Protein AF-A0A9P5NB72-F1 (afdb_monomer)

Radius of gyration: 12.45 Å; Cα contacts (8 Å, |Δi|>4): 87; chains: 1; bounding box: 26×31×31 Å

Sequence (90 aa):
IPKPKGEAGHPGSGGYSLQEVLAWSEKTYETVVVSTRLIMHLHLDLSKSYSKQDKKLVKEICEEVRKEYRILDNYKNYWPVHDMLKLHLK

Organism: Gymnopilus junonius (NCBI:txid109634)

Mean predicted aligned error: 2.74 Å

Structure (mmCIF, N/CA/C/O backbone):
data_AF-A0A9P5NB72-F1
#
_entry.id   AF-A0A9P5NB72-F1
#
loop_
_atom_site.group_PDB
_atom_site.id
_atom_site.type_symbol
_atom_site.label_atom_id
_atom_site.label_alt_id
_atom_site.label_comp_id
_atom_site.label_asym_id
_atom_site.label_entity_id
_atom_site.label_seq_id
_atom_site.pdbx_PDB_ins_code
_atom_site.Cartn_x
_atom_site.Cartn_y
_atom_site.Cartn_z
_atom_site.occupancy
_atom_site.B_iso_or_equiv
_atom_site.auth_seq_id
_atom_site.auth_comp_id
_atom_site.auth_asym_id
_atom_site.auth_atom_id
_atom_site.pdbx_PDB_model_num
ATOM 1 N N . ILE A 1 1 ? -4.427 -4.379 -13.758 1.00 94.94 1 ILE A N 1
ATOM 2 C CA . ILE A 1 1 ? -3.670 -5.483 -13.127 1.00 94.94 1 ILE A CA 1
ATOM 3 C C . ILE A 1 1 ? -4.359 -5.885 -11.816 1.00 94.94 1 ILE A C 1
ATOM 5 O O . ILE A 1 1 ? -4.369 -5.090 -10.877 1.00 94.94 1 ILE A O 1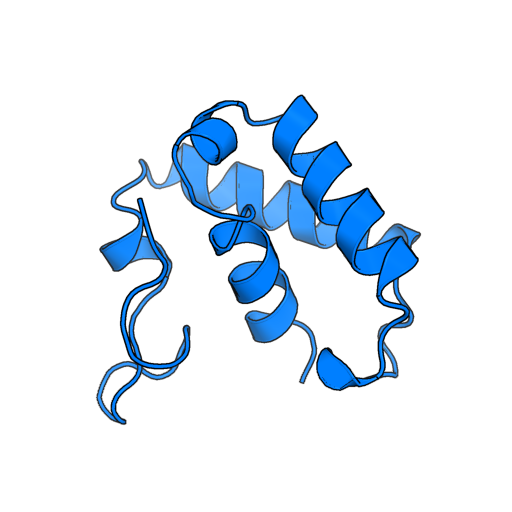
ATOM 9 N N . PRO A 1 2 ? -5.052 -7.039 -11.767 1.00 96.12 2 PRO A N 1
ATOM 10 C CA . PRO A 1 2 ? -5.650 -7.562 -10.532 1.00 96.12 2 PRO A CA 1
ATOM 11 C C . PRO A 1 2 ? -4.579 -8.013 -9.523 1.00 96.12 2 PRO A C 1
ATOM 13 O O . PRO A 1 2 ? -3.456 -8.305 -9.925 1.00 96.12 2 PRO A O 1
ATOM 16 N N . LYS A 1 3 ? -4.940 -8.087 -8.234 1.00 95.38 3 LYS A N 1
ATOM 17 C CA . LYS A 1 3 ? -4.089 -8.680 -7.190 1.00 95.38 3 LYS A CA 1
ATOM 18 C C . LYS A 1 3 ? -3.906 -10.182 -7.476 1.00 95.38 3 LYS A C 1
ATOM 20 O O . LYS A 1 3 ? -4.907 -10.835 -7.795 1.00 95.38 3 LYS A O 1
ATOM 25 N N . PRO A 1 4 ? -2.686 -10.741 -7.394 1.00 94.94 4 PRO A N 1
ATOM 26 C CA . PRO A 1 4 ? -2.487 -12.183 -7.515 1.00 94.94 4 PRO A CA 1
ATOM 27 C C . PRO A 1 4 ? -3.055 -12.940 -6.304 1.00 94.94 4 PRO A C 1
ATOM 29 O O . PRO A 1 4 ? -3.446 -12.353 -5.296 1.00 94.94 4 PRO A O 1
ATOM 32 N N . LYS A 1 5 ? -3.137 -14.269 -6.417 1.00 92.56 5 LYS A N 1
ATOM 33 C CA . LYS A 1 5 ? -3.557 -15.126 -5.300 1.00 92.56 5 LYS A CA 1
ATOM 34 C C . LYS A 1 5 ? -2.457 -15.171 -4.231 1.00 92.56 5 LYS A C 1
ATOM 36 O O . LYS A 1 5 ? -1.280 -15.181 -4.575 1.00 92.56 5 LYS A O 1
ATOM 41 N N . GLY A 1 6 ? -2.861 -15.251 -2.964 1.00 91.12 6 GLY A N 1
ATOM 42 C CA . GLY A 1 6 ? -1.951 -15.245 -1.816 1.00 91.12 6 GLY A CA 1
ATOM 43 C C . GLY A 1 6 ? -1.819 -13.871 -1.156 1.00 91.12 6 GLY A C 1
ATOM 44 O O . GLY A 1 6 ? -2.420 -12.893 -1.603 1.00 91.12 6 GLY A O 1
ATOM 45 N N . GLU A 1 7 ? -1.040 -13.801 -0.078 1.00 90.56 7 GLU A N 1
ATOM 46 C CA . GLU A 1 7 ? -0.734 -12.547 0.619 1.00 90.56 7 GLU A CA 1
ATOM 47 C C . GLU A 1 7 ? 0.718 -12.117 0.371 1.00 90.56 7 GLU A C 1
ATOM 49 O O . GLU A 1 7 ? 1.632 -12.943 0.294 1.00 90.56 7 GLU A O 1
ATOM 54 N N . ALA A 1 8 ? 0.929 -10.805 0.263 1.00 92.56 8 ALA A N 1
ATOM 55 C CA . ALA A 1 8 ? 2.260 -10.229 0.148 1.00 92.56 8 ALA A CA 1
ATOM 56 C C . ALA A 1 8 ? 3.116 -10.552 1.390 1.00 92.56 8 ALA A C 1
ATOM 58 O O . ALA A 1 8 ? 2.604 -10.622 2.508 1.00 92.56 8 ALA A O 1
ATOM 59 N N . GLY A 1 9 ? 4.425 -10.737 1.195 1.00 88.19 9 GLY A N 1
ATOM 60 C CA . GLY A 1 9 ? 5.401 -10.925 2.280 1.00 88.19 9 GLY A CA 1
ATOM 61 C C . GLY A 1 9 ? 5.554 -12.357 2.790 1.00 88.19 9 GLY A C 1
ATOM 62 O O . GLY A 1 9 ? 6.361 -12.589 3.682 1.00 88.19 9 GLY A O 1
ATOM 63 N N . HIS A 1 10 ? 4.837 -13.320 2.203 1.00 86.12 10 HIS A N 1
ATOM 64 C CA . HIS A 1 10 ? 4.934 -14.741 2.560 1.00 86.12 10 HIS A CA 1
ATOM 65 C C . HIS A 1 10 ? 5.369 -15.623 1.373 1.00 86.12 10 HIS A C 1
ATOM 67 O O . HIS A 1 10 ? 4.662 -16.583 1.030 1.00 86.12 10 HIS A O 1
ATOM 73 N N . PRO A 1 11 ? 6.497 -15.312 0.698 1.00 81.38 11 PRO A N 1
ATOM 74 C CA . PRO A 1 11 ? 7.007 -16.174 -0.363 1.00 81.38 11 PRO A CA 1
ATOM 75 C C . PRO A 1 11 ? 7.324 -17.563 0.217 1.00 81.38 11 PRO A C 1
ATOM 77 O O . PRO A 1 11 ? 7.948 -17.678 1.267 1.00 81.38 11 PRO A O 1
ATOM 80 N N . GLY A 1 12 ? 6.845 -18.622 -0.439 1.00 78.81 12 GLY A N 1
ATOM 81 C CA . GLY A 1 12 ? 7.035 -20.013 0.002 1.00 78.81 12 GLY A CA 1
ATOM 82 C C . GLY A 1 12 ? 5.903 -20.606 0.853 1.00 78.81 12 GLY A C 1
ATOM 83 O O . GLY A 1 12 ? 5.814 -21.825 0.951 1.00 78.81 12 GLY A O 1
ATOM 84 N N . SER A 1 13 ? 4.980 -19.784 1.369 1.00 86.00 13 SER A N 1
ATOM 85 C CA . SER A 1 13 ? 3.818 -20.237 2.166 1.00 86.00 13 SER A CA 1
ATOM 86 C C . SER A 1 13 ? 2.476 -19.987 1.464 1.00 86.00 13 SER A C 1
ATOM 88 O O . SER A 1 13 ? 1.451 -19.783 2.108 1.00 86.00 13 SER A O 1
ATOM 90 N N . GLY A 1 14 ? 2.481 -19.945 0.127 1.00 85.25 14 GLY A N 1
ATOM 91 C CA . GLY A 1 14 ? 1.303 -19.616 -0.688 1.00 85.25 14 GLY A CA 1
ATOM 92 C C . GLY A 1 14 ? 1.043 -18.114 -0.867 1.00 85.25 14 GLY A C 1
ATOM 93 O O . GLY A 1 14 ? 0.017 -17.742 -1.435 1.00 85.25 14 GLY A O 1
ATOM 94 N N . GLY A 1 15 ? 1.953 -17.257 -0.391 1.00 92.62 15 GLY A N 1
ATOM 95 C CA . GLY A 1 15 ? 1.993 -15.823 -0.675 1.00 92.62 15 GLY A CA 1
ATOM 96 C C . GLY A 1 15 ? 2.963 -15.459 -1.802 1.00 92.62 15 GLY A C 1
ATOM 97 O O . GLY A 1 15 ? 3.410 -16.320 -2.559 1.00 92.62 15 GLY A O 1
ATOM 98 N N . TYR A 1 16 ? 3.301 -14.174 -1.905 1.00 94.50 16 TYR A N 1
ATOM 99 C CA . TYR A 1 16 ? 4.219 -13.657 -2.926 1.00 94.50 16 TYR A CA 1
ATOM 100 C C . TYR A 1 16 ? 5.090 -12.504 -2.419 1.00 94.50 16 TYR A C 1
ATOM 102 O O . TYR A 1 16 ? 4.766 -11.834 -1.435 1.00 94.50 16 TYR A O 1
ATOM 110 N N . SER A 1 17 ? 6.194 -12.243 -3.121 1.00 95.00 17 SER A N 1
ATOM 111 C CA . SER A 1 17 ? 6.978 -11.019 -2.947 1.00 95.00 17 SER A CA 1
ATOM 112 C C . SER A 1 17 ? 6.304 -9.861 -3.678 1.00 95.00 17 SER A C 1
ATOM 114 O O . SER A 1 17 ? 6.047 -9.935 -4.881 1.00 95.00 17 SER A O 1
ATOM 116 N N . LEU A 1 18 ? 6.006 -8.779 -2.955 1.00 95.75 18 LEU A N 1
ATOM 117 C CA . LEU A 1 18 ? 5.335 -7.621 -3.54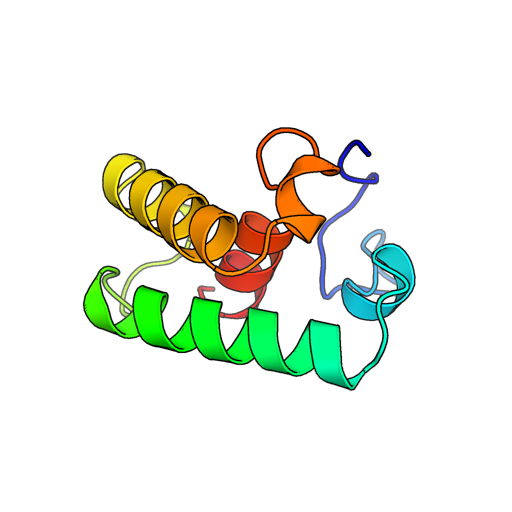4 1.00 95.75 18 LEU A CA 1
ATOM 118 C C . LEU A 1 18 ? 6.197 -6.968 -4.633 1.00 95.75 18 LEU A C 1
ATOM 120 O O . LEU A 1 18 ? 5.692 -6.666 -5.708 1.00 95.75 18 LEU A O 1
ATOM 124 N N . GLN A 1 19 ? 7.494 -6.796 -4.378 1.00 95.44 19 GLN A N 1
ATOM 125 C CA . GLN A 1 19 ? 8.416 -6.168 -5.324 1.00 95.44 19 GLN A CA 1
ATOM 126 C C . GLN A 1 19 ? 8.545 -6.974 -6.623 1.00 95.44 19 GLN A C 1
ATOM 128 O O . GLN A 1 19 ? 8.473 -6.398 -7.708 1.00 95.44 19 GLN A O 1
ATOM 133 N N . GLU A 1 20 ? 8.656 -8.303 -6.522 1.00 94.50 20 GLU A N 1
ATOM 134 C CA . GLU A 1 20 ? 8.750 -9.188 -7.692 1.00 94.50 20 GLU A CA 1
ATOM 135 C C . GLU A 1 20 ? 7.472 -9.149 -8.535 1.00 94.50 20 GLU A C 1
ATOM 137 O O . GLU A 1 20 ? 7.538 -9.031 -9.755 1.00 94.50 20 GLU A O 1
ATOM 142 N N . VAL A 1 21 ? 6.299 -9.192 -7.891 1.00 96.25 21 VAL A N 1
ATOM 143 C CA . VAL A 1 21 ? 5.001 -9.146 -8.585 1.00 96.25 21 VAL A CA 1
ATOM 144 C C . VAL A 1 21 ? 4.773 -7.808 -9.281 1.00 96.25 21 VAL A C 1
ATOM 146 O O . VAL A 1 21 ? 4.189 -7.768 -10.365 1.00 96.25 21 VAL A O 1
ATOM 149 N N . LEU A 1 22 ? 5.173 -6.703 -8.651 1.00 96.31 22 LEU A N 1
ATOM 150 C CA . LEU A 1 22 ? 5.005 -5.380 -9.245 1.00 96.31 22 LEU A CA 1
ATOM 151 C C . LEU A 1 22 ? 5.956 -5.162 -10.422 1.00 96.31 22 LEU A C 1
ATOM 153 O O . LEU A 1 22 ? 5.583 -4.438 -11.346 1.00 96.31 22 LEU A O 1
ATOM 157 N N . ALA A 1 23 ? 7.142 -5.782 -10.389 1.00 95.94 23 ALA A N 1
ATOM 158 C CA . ALA A 1 23 ? 8.196 -5.637 -11.393 1.00 95.94 23 ALA A CA 1
ATOM 159 C C . ALA A 1 23 ? 8.532 -4.163 -11.700 1.00 95.94 23 ALA A C 1
ATOM 161 O O . ALA A 1 23 ? 8.875 -3.794 -12.824 1.00 95.94 23 ALA A O 1
ATOM 162 N N . TRP A 1 24 ? 8.390 -3.295 -10.696 1.00 97.00 24 TRP A N 1
ATOM 163 C CA . TRP A 1 24 ? 8.795 -1.898 -10.790 1.00 97.00 24 TRP A CA 1
ATOM 164 C C . TRP A 1 24 ? 10.310 -1.782 -10.678 1.00 97.00 24 TRP A C 1
ATOM 166 O O . TRP A 1 24 ? 10.970 -2.649 -10.105 1.00 97.00 24 TRP A O 1
ATOM 176 N N . SER A 1 25 ? 10.860 -0.669 -11.170 1.00 97.06 25 SER A N 1
ATOM 177 C CA . SER A 1 25 ? 12.238 -0.323 -10.827 1.00 97.06 25 SER A CA 1
ATOM 178 C C . SER A 1 25 ? 12.378 -0.220 -9.306 1.00 97.06 25 SER A C 1
ATOM 180 O O . SER A 1 25 ? 11.446 0.231 -8.632 1.00 97.06 25 SER A O 1
ATOM 182 N N . GLU A 1 26 ? 13.537 -0.610 -8.778 1.00 96.69 26 GLU A N 1
ATOM 183 C CA . GLU A 1 26 ? 13.851 -0.524 -7.346 1.00 96.69 26 GLU A CA 1
ATOM 184 C C . GLU A 1 26 ? 13.535 0.869 -6.796 1.00 96.69 26 GLU A C 1
ATOM 186 O O . GLU A 1 26 ? 12.747 1.003 -5.865 1.00 96.69 26 GLU A O 1
ATOM 191 N N . LYS A 1 27 ? 14.001 1.912 -7.493 1.00 97.00 27 LYS A N 1
ATOM 192 C CA . LYS A 1 27 ? 13.715 3.307 -7.153 1.00 97.00 27 LYS A CA 1
ATOM 193 C C . LYS A 1 27 ? 12.216 3.599 -7.048 1.00 97.00 27 LYS A C 1
ATOM 195 O O . LYS A 1 27 ? 11.784 4.210 -6.080 1.00 97.00 27 LYS A O 1
ATOM 200 N N . THR A 1 28 ? 11.413 3.187 -8.032 1.00 97.12 28 THR A N 1
ATOM 201 C CA . THR A 1 28 ? 9.956 3.415 -8.006 1.00 97.12 28 THR A CA 1
ATOM 202 C C . THR A 1 28 ? 9.304 2.685 -6.837 1.00 97.12 28 THR A C 1
ATOM 204 O O . THR A 1 28 ? 8.446 3.247 -6.161 1.00 97.12 28 THR A O 1
ATOM 207 N N . TYR A 1 29 ? 9.701 1.437 -6.598 1.00 97.56 29 TYR A N 1
ATOM 208 C CA . TYR A 1 29 ? 9.187 0.648 -5.487 1.00 97.56 29 TYR A CA 1
ATOM 209 C C . TYR A 1 29 ? 9.494 1.311 -4.143 1.00 97.56 29 TYR A C 1
ATOM 211 O O . TYR A 1 29 ? 8.579 1.543 -3.353 1.00 97.56 29 TYR A O 1
ATOM 219 N N . GLU A 1 30 ? 10.748 1.694 -3.919 1.00 97.00 30 GLU A N 1
ATOM 220 C CA . GLU A 1 30 ? 11.185 2.352 -2.691 1.00 97.00 30 GLU A CA 1
ATOM 221 C C . GLU A 1 30 ? 10.447 3.667 -2.448 1.00 97.00 30 GLU A C 1
ATOM 223 O O . GLU A 1 30 ? 9.924 3.873 -1.353 1.00 97.00 30 GLU A O 1
ATOM 228 N N . THR A 1 31 ? 10.333 4.536 -3.458 1.00 97.56 31 THR A N 1
ATOM 229 C CA . THR A 1 31 ? 9.657 5.832 -3.288 1.00 97.56 31 THR A CA 1
ATOM 230 C C . THR A 1 31 ? 8.185 5.664 -2.924 1.00 97.56 31 THR A C 1
ATOM 232 O O . THR A 1 31 ? 7.696 6.339 -2.019 1.00 97.56 31 THR A O 1
ATOM 235 N N . VAL A 1 32 ? 7.484 4.715 -3.557 1.00 97.50 32 VAL A N 1
ATOM 236 C CA . VAL A 1 32 ? 6.067 4.453 -3.258 1.00 97.50 32 VAL A CA 1
ATOM 237 C C . VAL A 1 32 ? 5.909 3.867 -1.854 1.00 97.50 32 VAL A C 1
ATOM 239 O O . VAL A 1 32 ? 5.008 4.278 -1.121 1.00 97.50 32 VAL A O 1
ATOM 242 N N . VAL A 1 33 ? 6.786 2.943 -1.445 1.00 96.50 33 VAL A N 1
ATOM 243 C CA . VAL A 1 33 ? 6.778 2.374 -0.087 1.00 96.50 33 VAL A CA 1
ATOM 244 C C . VAL A 1 33 ? 7.034 3.460 0.957 1.00 96.50 33 VAL A C 1
ATOM 246 O O . VAL A 1 33 ? 6.317 3.524 1.954 1.00 96.50 33 VAL A O 1
ATOM 249 N N . VAL A 1 34 ? 8.023 4.328 0.736 1.00 96.94 34 VAL A N 1
ATOM 250 C CA . VAL A 1 34 ? 8.361 5.426 1.654 1.00 96.94 34 VAL A CA 1
ATOM 251 C C . VAL A 1 34 ? 7.212 6.427 1.768 1.00 96.94 34 VAL A C 1
ATOM 253 O O . VAL A 1 34 ? 6.831 6.765 2.888 1.00 96.94 34 VAL A O 1
ATOM 256 N N . SER A 1 35 ? 6.608 6.847 0.653 1.00 96.88 35 SER A N 1
ATOM 257 C CA . SER A 1 35 ? 5.443 7.743 0.685 1.00 96.88 35 SER A CA 1
ATOM 258 C C . SER A 1 35 ? 4.248 7.086 1.390 1.00 96.88 35 SER A C 1
ATOM 260 O O . SER A 1 35 ? 3.686 7.654 2.327 1.00 96.88 35 SER A O 1
ATOM 262 N N . THR A 1 36 ? 3.938 5.826 1.061 1.00 96.94 36 THR A N 1
ATOM 263 C CA . THR A 1 36 ? 2.867 5.065 1.732 1.00 96.94 36 THR A CA 1
ATOM 264 C C . THR A 1 36 ? 3.096 4.987 3.243 1.00 96.94 36 THR A C 1
ATOM 266 O O . THR A 1 36 ? 2.162 5.193 4.017 1.00 96.94 36 THR A O 1
ATOM 269 N N . ARG A 1 37 ? 4.337 4.733 3.687 1.00 95.31 37 ARG A N 1
ATOM 270 C CA . ARG A 1 37 ? 4.713 4.737 5.111 1.00 95.31 37 ARG A CA 1
ATOM 271 C C . ARG A 1 37 ? 4.487 6.095 5.752 1.00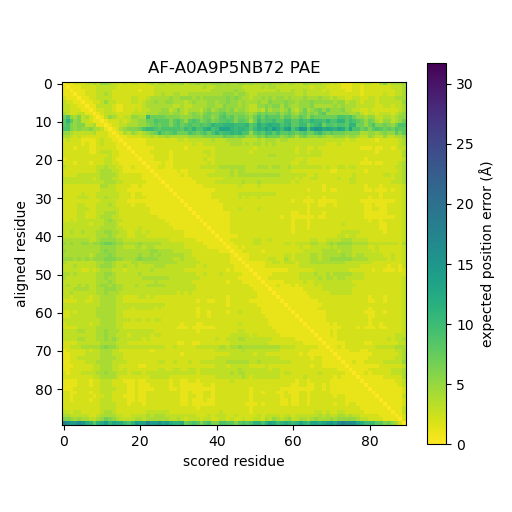 95.31 37 ARG A C 1
ATOM 273 O O . ARG A 1 37 ? 3.935 6.142 6.847 1.00 95.31 37 ARG A O 1
ATOM 280 N N . LEU A 1 38 ? 4.933 7.172 5.113 1.00 95.94 38 LEU A N 1
ATOM 281 C CA . LEU A 1 38 ? 4.813 8.521 5.655 1.00 95.94 38 LEU A CA 1
ATOM 282 C C . LEU A 1 38 ? 3.342 8.877 5.890 1.00 95.94 38 LEU A C 1
ATOM 284 O O . LEU A 1 38 ? 2.965 9.217 7.009 1.00 95.94 38 LEU A O 1
ATOM 288 N N . ILE A 1 39 ? 2.501 8.702 4.870 1.00 95.50 39 ILE A N 1
ATOM 289 C CA . ILE A 1 39 ? 1.067 9.012 4.944 1.00 95.50 39 ILE A CA 1
ATOM 290 C C . ILE A 1 39 ? 0.375 8.079 5.955 1.00 95.50 39 ILE A C 1
ATOM 292 O O . ILE A 1 39 ? -0.441 8.521 6.762 1.00 95.50 39 ILE A O 1
ATOM 296 N N . MET A 1 40 ? 0.762 6.800 6.016 1.00 95.06 40 MET A N 1
ATOM 297 C CA . MET A 1 40 ? 0.283 5.872 7.046 1.00 95.06 40 MET A CA 1
ATOM 298 C C . MET A 1 40 ? 0.541 6.388 8.470 1.00 95.06 40 MET A C 1
ATOM 300 O O . MET A 1 40 ? -0.364 6.311 9.294 1.00 95.06 40 MET A O 1
ATOM 304 N N . HIS A 1 41 ? 1.733 6.916 8.770 1.00 95.00 41 HIS A N 1
ATOM 305 C CA . HIS A 1 41 ? 2.058 7.440 10.108 1.00 95.00 41 HIS A CA 1
ATOM 306 C C . HIS A 1 41 ? 1.295 8.728 10.448 1.00 95.00 41 HIS A C 1
ATOM 308 O O . HIS A 1 41 ? 1.109 9.027 11.624 1.00 95.00 41 HIS A O 1
ATOM 314 N N . LEU A 1 42 ? 0.861 9.486 9.437 1.00 94.06 42 LEU A N 1
ATOM 315 C CA . LEU A 1 42 ? 0.072 10.704 9.621 1.00 94.06 42 LEU A CA 1
ATOM 316 C C . LEU A 1 42 ? -1.412 10.406 9.870 1.00 94.06 42 LEU A C 1
ATOM 318 O O . LEU A 1 42 ? -2.062 11.134 10.618 1.00 94.06 42 LEU A O 1
ATOM 322 N N . HIS A 1 43 ? -1.946 9.351 9.248 1.00 91.31 43 HIS A N 1
ATOM 323 C CA . HIS A 1 43 ? -3.388 9.098 9.212 1.00 91.31 43 HIS A CA 1
ATOM 324 C C . HIS A 1 43 ? -3.846 7.878 10.019 1.00 91.31 43 HIS A C 1
ATOM 326 O O . HIS A 1 43 ? -4.971 7.885 10.513 1.00 91.31 43 HIS A O 1
ATOM 332 N N . LEU A 1 44 ? -3.041 6.817 10.141 1.00 94.50 44 LEU A N 1
ATOM 333 C CA . LEU A 1 44 ? -3.473 5.563 10.773 1.00 94.50 44 LEU A CA 1
ATOM 334 C C . LEU A 1 44 ? -3.005 5.427 12.217 1.00 94.50 44 LEU A C 1
ATOM 336 O O . LEU A 1 44 ? -1.964 5.928 12.632 1.00 94.50 44 LEU A O 1
ATOM 340 N N . ASP A 1 45 ? -3.780 4.658 12.974 1.00 92.25 45 ASP A N 1
ATOM 341 C CA . ASP A 1 45 ? -3.437 4.279 14.336 1.00 92.25 45 ASP A CA 1
ATOM 342 C C . ASP A 1 45 ? -2.517 3.057 14.307 1.00 92.25 45 ASP A C 1
ATOM 344 O O . ASP A 1 45 ? -2.973 1.922 14.173 1.00 92.25 45 ASP A O 1
ATOM 348 N N . LEU A 1 46 ? -1.211 3.276 14.440 1.00 92.94 46 LEU A N 1
ATOM 349 C CA . LEU A 1 46 ? -0.202 2.215 14.342 1.00 92.94 46 LEU A CA 1
ATOM 350 C C . LEU A 1 46 ? -0.277 1.176 15.477 1.00 92.94 46 LEU A C 1
ATOM 352 O O . LEU A 1 46 ? 0.386 0.143 15.397 1.00 92.94 46 LEU A O 1
ATOM 356 N N . SER A 1 47 ? -1.090 1.407 16.517 1.00 92.69 47 SER A N 1
ATOM 357 C CA . SER A 1 47 ? -1.374 0.393 17.544 1.00 92.69 47 SER A CA 1
ATOM 358 C C . SER A 1 47 ? -2.374 -0.672 17.073 1.00 92.69 47 SER A C 1
ATOM 360 O O . SER A 1 47 ? -2.505 -1.729 17.698 1.00 92.69 47 SER A O 1
ATOM 362 N N . LYS A 1 48 ? -3.083 -0.419 15.964 1.00 93.88 48 LYS A N 1
ATOM 363 C CA . LYS A 1 48 ? -4.110 -1.301 15.403 1.00 93.88 48 LYS A CA 1
ATOM 364 C C . LYS A 1 48 ? -3.591 -2.093 14.205 1.00 93.88 48 LYS A C 1
ATOM 366 O O . LYS A 1 48 ? -2.868 -1.587 13.349 1.00 93.88 48 LYS A O 1
ATOM 371 N N . SER A 1 49 ? -4.058 -3.337 14.108 1.00 94.50 49 SER A N 1
ATOM 372 C CA . SER A 1 49 ? -3.849 -4.179 12.931 1.00 94.50 49 SER A CA 1
ATOM 373 C C . SER A 1 49 ? -4.504 -3.579 11.688 1.00 94.50 49 SER A C 1
ATOM 375 O O . SER A 1 49 ? -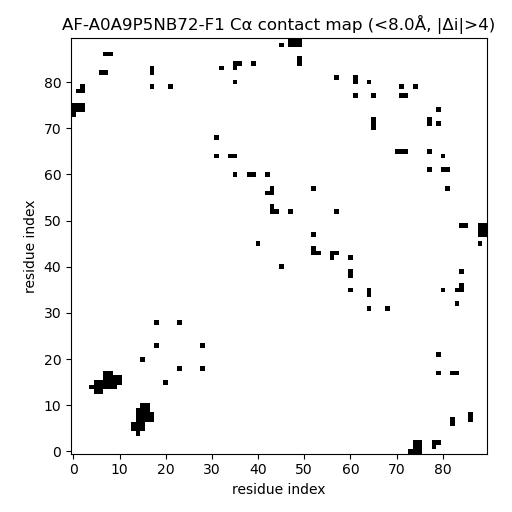5.493 -2.851 11.811 1.00 94.50 49 SER A O 1
ATOM 377 N N . TYR A 1 50 ? -4.035 -3.938 10.489 1.00 94.56 50 TYR A N 1
ATOM 378 C CA . TYR A 1 50 ? -4.598 -3.418 9.228 1.00 94.56 50 TYR A CA 1
ATOM 379 C C . TYR A 1 50 ? -6.127 -3.596 9.155 1.00 94.56 50 TYR A C 1
ATOM 381 O O . TYR A 1 50 ? -6.868 -2.686 8.793 1.00 94.56 50 TYR A O 1
ATOM 389 N N . SER A 1 51 ? -6.618 -4.768 9.566 1.00 93.56 51 SER A N 1
ATOM 390 C CA . SER A 1 51 ? -8.047 -5.113 9.582 1.00 93.56 51 SER A CA 1
ATOM 391 C C . SER A 1 51 ? -8.897 -4.271 10.541 1.00 93.56 51 SER A C 1
ATOM 393 O O . SER A 1 51 ? -10.116 -4.215 10.375 1.00 93.56 51 SER A O 1
ATOM 395 N N . LYS A 1 52 ? -8.270 -3.636 11.538 1.00 95.81 52 LYS A N 1
ATOM 396 C CA . LYS A 1 52 ? -8.910 -2.794 12.559 1.00 95.81 52 LYS A CA 1
ATOM 397 C C . LYS A 1 52 ? -8.782 -1.298 12.260 1.00 95.81 52 LYS A C 1
ATOM 399 O O . LYS A 1 52 ? -9.269 -0.491 13.049 1.00 95.81 52 LYS A O 1
ATOM 404 N N . GLN A 1 53 ? -8.129 -0.928 11.159 1.00 95.56 53 GLN A N 1
ATOM 405 C CA . GLN A 1 53 ? -8.025 0.464 10.733 1.00 95.56 53 GLN A CA 1
ATOM 406 C C . GLN A 1 53 ? -9.369 1.000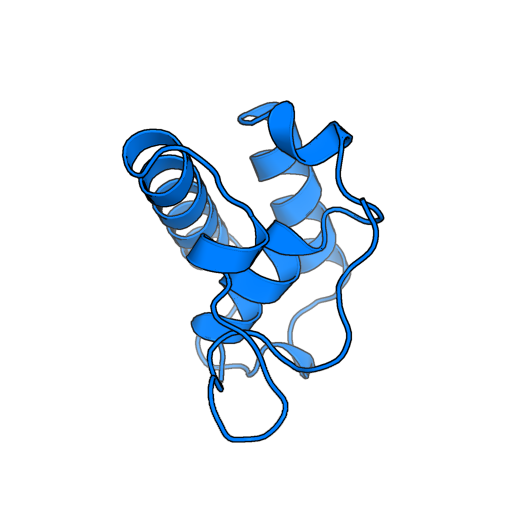 10.242 1.00 95.56 53 GLN A C 1
ATOM 408 O O . GLN A 1 53 ? -10.226 0.254 9.755 1.00 95.56 53 GLN A O 1
ATOM 413 N N . ASP A 1 54 ? -9.530 2.320 10.324 1.00 95.81 54 ASP A N 1
ATOM 414 C CA . ASP A 1 54 ? -10.658 2.992 9.692 1.00 95.81 54 ASP A CA 1
ATOM 415 C C . ASP A 1 54 ? -10.549 2.849 8.165 1.00 95.81 54 ASP A C 1
ATOM 417 O O . ASP A 1 54 ? -9.591 3.297 7.529 1.00 95.81 54 ASP A O 1
ATOM 421 N N . LYS A 1 55 ? -11.560 2.221 7.561 1.00 94.62 55 LYS A N 1
ATOM 422 C CA . LYS A 1 55 ? -11.611 1.968 6.116 1.00 94.62 55 LYS A CA 1
ATOM 423 C C . LYS A 1 55 ? -11.627 3.256 5.294 1.00 94.62 55 LYS A C 1
ATOM 425 O O . LYS A 1 55 ? -11.152 3.244 4.158 1.00 94.62 55 LYS A O 1
ATOM 430 N N . LYS A 1 56 ? -12.175 4.347 5.834 1.00 96.00 56 LYS A N 1
ATOM 431 C CA . LYS A 1 56 ? -12.186 5.658 5.183 1.00 96.00 56 LYS A CA 1
ATOM 432 C C . LYS A 1 56 ? -10.771 6.227 5.119 1.00 96.00 56 LYS A C 1
ATOM 434 O O . LYS A 1 56 ? -10.352 6.617 4.036 1.00 96.00 56 LYS A O 1
ATOM 439 N N . LEU A 1 57 ? -10.020 6.167 6.219 1.00 95.88 57 LEU A N 1
ATOM 440 C CA . LEU A 1 57 ? -8.626 6.626 6.261 1.00 95.88 57 LEU A CA 1
ATOM 441 C C . LEU A 1 57 ? -7.728 5.780 5.354 1.00 95.88 57 LEU A C 1
ATOM 443 O O . LEU A 1 57 ? -6.939 6.317 4.586 1.00 95.88 57 LEU A O 1
ATOM 447 N N . VAL A 1 58 ? -7.906 4.454 5.347 1.00 96.50 58 VAL A N 1
ATOM 448 C CA . VAL A 1 58 ? -7.188 3.575 4.406 1.00 96.50 58 VAL A CA 1
ATOM 449 C C . VAL A 1 58 ? -7.482 3.958 2.951 1.00 96.50 58 VAL A C 1
ATOM 451 O O . VAL A 1 58 ? -6.569 3.980 2.125 1.00 96.50 58 VAL A O 1
ATOM 454 N N . LYS A 1 59 ? -8.740 4.279 2.621 1.00 95.31 59 LYS A N 1
ATOM 455 C CA . LYS A 1 59 ? -9.111 4.742 1.278 1.00 95.31 59 LYS A CA 1
ATOM 456 C C . LYS A 1 59 ? -8.467 6.091 0.948 1.00 95.31 59 LYS A C 1
ATOM 458 O O . LYS A 1 59 ? -7.975 6.247 -0.163 1.00 95.31 59 LYS A O 1
ATOM 463 N N . GLU A 1 60 ? -8.454 7.033 1.886 1.00 95.19 60 GLU A N 1
ATOM 464 C CA . GLU A 1 60 ? -7.810 8.343 1.716 1.00 95.19 60 GLU A CA 1
ATOM 465 C C 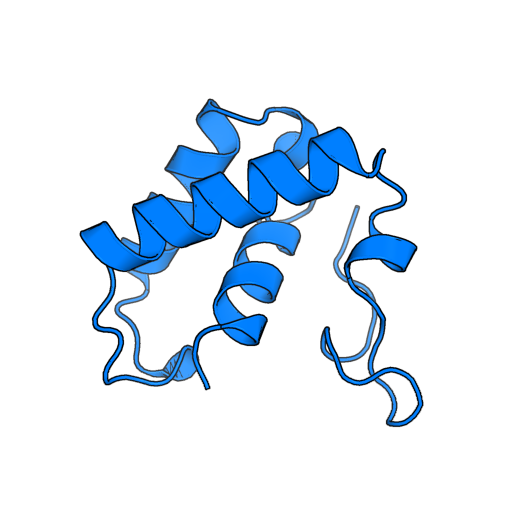. GLU A 1 60 ? -6.315 8.193 1.408 1.00 95.19 60 GLU A C 1
ATOM 467 O O . GLU A 1 60 ? -5.854 8.752 0.416 1.00 95.19 60 GLU A O 1
ATOM 472 N N . ILE A 1 61 ? -5.601 7.332 2.143 1.00 95.94 61 ILE A N 1
ATOM 473 C CA . ILE A 1 61 ? -4.186 7.018 1.878 1.00 95.94 61 ILE A CA 1
ATOM 474 C C . ILE A 1 61 ? -4.000 6.451 0.471 1.00 95.94 61 ILE A C 1
ATOM 476 O O . ILE A 1 61 ? -3.108 6.877 -0.256 1.00 95.94 61 ILE A O 1
ATOM 480 N N . CYS A 1 62 ? -4.848 5.504 0.057 1.00 95.69 62 CYS A N 1
ATOM 481 C CA . CYS A 1 62 ? -4.755 4.923 -1.284 1.00 95.69 62 CYS A CA 1
ATOM 482 C C . CYS A 1 62 ? -4.931 5.982 -2.380 1.00 95.69 62 CYS A C 1
ATOM 484 O O . CYS A 1 62 ? -4.193 5.969 -3.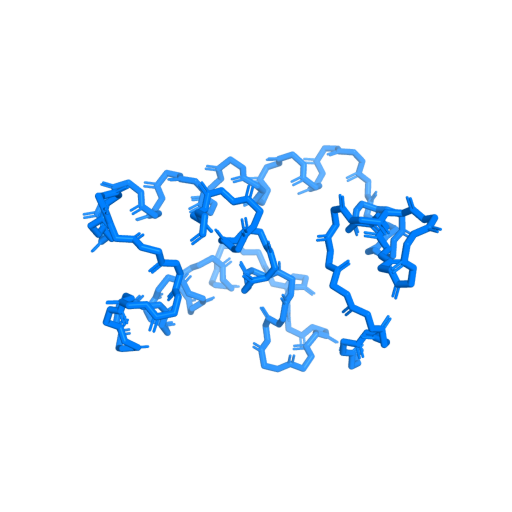363 1.00 95.69 62 CYS A O 1
ATOM 486 N N . GLU A 1 63 ? -5.879 6.904 -2.211 1.00 94.75 63 GLU A N 1
ATOM 487 C CA . GLU A 1 63 ? -6.109 8.001 -3.155 1.00 94.75 63 GLU A CA 1
ATOM 488 C C . GLU A 1 63 ? -4.965 9.024 -3.153 1.00 94.75 63 GLU A C 1
ATOM 490 O O . GLU A 1 63 ? -4.616 9.558 -4.206 1.00 94.75 63 GLU A O 1
ATOM 495 N N . GLU A 1 64 ? -4.361 9.299 -1.999 1.00 95.88 64 GLU A N 1
ATOM 496 C CA . GLU A 1 64 ? -3.237 10.228 -1.876 1.00 95.88 64 GLU A CA 1
ATOM 497 C C . GLU A 1 64 ? -1.973 9.683 -2.548 1.00 95.88 64 GLU A C 1
ATOM 499 O O . GLU A 1 64 ? -1.420 10.338 -3.434 1.00 95.88 64 GLU A O 1
ATOM 504 N N . VAL A 1 65 ? -1.598 8.434 -2.253 1.00 96.56 65 VAL A N 1
ATOM 505 C CA . VAL A 1 65 ? -0.459 7.772 -2.911 1.00 96.56 65 VAL A CA 1
ATOM 506 C C . VAL A 1 65 ? -0.714 7.647 -4.419 1.00 96.56 65 VAL A C 1
ATOM 508 O O . VAL A 1 65 ? 0.184 7.877 -5.225 1.00 96.56 65 VAL A O 1
ATOM 511 N N . ARG A 1 66 ? -1.949 7.346 -4.843 1.00 95.56 66 ARG A N 1
ATOM 512 C CA . ARG A 1 66 ? -2.341 7.309 -6.266 1.00 95.56 66 ARG A CA 1
ATOM 513 C C . ARG A 1 66 ? -2.130 8.659 -6.963 1.00 95.56 66 ARG A C 1
ATOM 515 O O . ARG A 1 66 ? -1.687 8.679 -8.113 1.00 95.56 66 ARG A O 1
ATOM 522 N N . LYS A 1 67 ? -2.447 9.782 -6.310 1.00 95.69 67 LYS A N 1
ATOM 523 C CA . LYS A 1 67 ? -2.234 11.126 -6.884 1.00 95.69 67 LYS A CA 1
ATOM 524 C C . LYS A 1 67 ? -0.753 11.416 -7.119 1.00 95.69 67 LYS A C 1
ATOM 526 O O . LYS A 1 67 ? -0.427 12.020 -8.138 1.00 95.69 67 LYS A O 1
ATOM 531 N N . GLU A 1 68 ? 0.116 10.969 -6.217 1.00 96.06 68 GLU A N 1
ATOM 532 C CA . GLU A 1 68 ? 1.569 11.132 -6.337 1.00 96.06 68 GLU A CA 1
ATOM 533 C C . GLU A 1 68 ? 2.174 10.152 -7.363 1.00 96.06 68 GLU A C 1
ATOM 535 O O . GLU A 1 68 ? 3.015 10.530 -8.179 1.00 96.06 68 GLU A O 1
ATOM 540 N N . TYR A 1 69 ? 1.684 8.908 -7.401 1.00 96.56 69 TYR A N 1
ATOM 541 C CA . TYR A 1 69 ? 2.224 7.827 -8.227 1.00 96.56 69 TYR A CA 1
ATOM 542 C C . TYR A 1 69 ? 1.171 7.251 -9.175 1.00 96.56 69 TYR A C 1
ATOM 544 O O . TYR A 1 69 ? 0.575 6.199 -8.928 1.00 96.56 69 TYR A O 1
ATOM 552 N N . ARG A 1 70 ? 1.010 7.887 -10.342 1.00 95.44 70 ARG A N 1
ATOM 553 C CA . ARG A 1 70 ? 0.022 7.476 -11.363 1.00 95.44 70 ARG A CA 1
ATOM 554 C C . ARG A 1 70 ? 0.206 6.051 -11.898 1.00 95.44 70 ARG A C 1
ATOM 556 O O . ARG A 1 70 ? -0.725 5.506 -12.478 1.00 95.44 70 ARG A O 1
ATOM 563 N N . ILE A 1 71 ? 1.360 5.409 -11.676 1.00 95.88 71 ILE A N 1
ATOM 564 C CA . ILE A 1 71 ? 1.567 3.981 -11.986 1.00 95.88 71 ILE A CA 1
ATOM 565 C C . ILE A 1 71 ? 0.527 3.078 -11.299 1.00 95.88 71 ILE A C 1
ATOM 567 O O . ILE A 1 71 ? 0.178 2.022 -11.830 1.00 95.88 71 ILE A O 1
ATOM 571 N N . LEU A 1 72 ? -0.016 3.519 -10.159 1.00 96.88 72 LEU A N 1
ATOM 572 C CA . LEU A 1 72 ? -1.061 2.829 -9.407 1.00 96.88 72 LEU A CA 1
ATOM 573 C C . LEU A 1 72 ? -2.400 2.749 -10.153 1.00 96.88 72 LEU A C 1
ATOM 575 O O . LEU A 1 72 ? -3.180 1.841 -9.871 1.00 96.88 72 LEU A O 1
ATOM 579 N N . ASP A 1 73 ? -2.637 3.606 -11.152 1.00 96.69 73 ASP A N 1
ATOM 580 C CA . ASP A 1 73 ? -3.845 3.582 -11.996 1.00 96.69 73 ASP A CA 1
ATOM 581 C C . ASP A 1 73 ? -3.973 2.271 -12.780 1.00 96.69 73 ASP A C 1
ATOM 583 O O . ASP 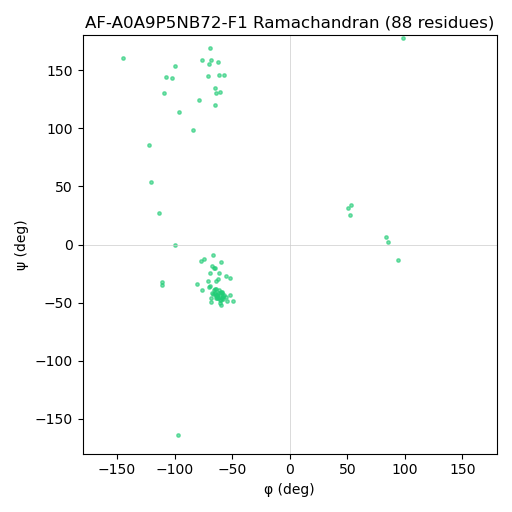A 1 73 ? -5.072 1.829 -13.116 1.00 96.69 73 ASP A O 1
ATOM 587 N N . ASN A 1 74 ? -2.847 1.595 -13.012 1.00 96.62 74 ASN A N 1
ATOM 588 C CA . ASN A 1 74 ? -2.815 0.311 -13.696 1.00 96.62 74 ASN A CA 1
ATOM 589 C C . ASN A 1 74 ? -3.316 -0.842 -12.816 1.00 96.62 74 ASN A C 1
ATOM 591 O O . ASN A 1 74 ? -3.546 -1.943 -13.325 1.00 96.62 74 ASN A O 1
ATOM 595 N N . TYR A 1 75 ? -3.487 -0.644 -11.507 1.00 97.44 75 TYR A N 1
ATOM 596 C CA . TYR A 1 75 ? -3.785 -1.701 -10.545 1.00 97.44 75 TYR A CA 1
ATOM 597 C C . TYR A 1 75 ? -5.220 -1.597 -10.030 1.00 97.44 75 TYR A C 1
ATOM 599 O O . TYR A 1 75 ? -5.685 -0.545 -9.601 1.00 97.44 75 TYR A O 1
ATOM 607 N N . LYS A 1 76 ? -5.948 -2.720 -10.053 1.00 96.12 76 LYS A N 1
ATOM 608 C CA . LYS A 1 76 ? -7.350 -2.737 -9.610 1.00 96.12 76 LYS A CA 1
ATOM 609 C C . LYS A 1 76 ? -7.427 -2.397 -8.123 1.00 96.12 76 LYS A C 1
ATOM 611 O O . LYS A 1 76 ? -6.727 -3.020 -7.327 1.00 96.12 76 LYS A O 1
ATOM 616 N N . ASN A 1 77 ? -8.302 -1.458 -7.766 1.00 93.31 77 ASN A N 1
ATOM 617 C CA . ASN A 1 77 ? -8.525 -1.012 -6.387 1.00 93.31 77 ASN A CA 1
ATOM 618 C C . ASN A 1 77 ? -7.237 -0.600 -5.657 1.00 93.31 77 ASN A C 1
ATOM 620 O O . ASN A 1 77 ? -7.172 -0.737 -4.442 1.00 93.31 77 ASN A O 1
ATOM 624 N N . TYR A 1 78 ? -6.195 -0.182 -6.385 1.00 95.38 78 TYR A N 1
ATOM 625 C CA . TYR A 1 78 ? -4.920 0.235 -5.794 1.00 95.38 78 TYR A CA 1
ATOM 626 C C . TYR A 1 78 ? -4.323 -0.811 -4.836 1.00 95.38 78 TYR A C 1
ATOM 628 O O . TYR A 1 78 ? -3.670 -0.474 -3.849 1.00 95.38 78 TYR A O 1
ATOM 636 N N . TRP A 1 79 ? -4.527 -2.101 -5.139 1.00 96.69 79 TRP A N 1
ATOM 637 C CA . TRP A 1 79 ? -4.079 -3.204 -4.286 1.00 96.69 79 TRP A CA 1
ATOM 638 C C . TRP A 1 79 ? -2.593 -3.162 -3.877 1.00 96.69 79 TRP A C 1
ATOM 640 O O . TRP A 1 79 ? -2.323 -3.625 -2.768 1.00 96.69 79 TRP A O 1
ATOM 650 N N . PRO A 1 80 ? -1.641 -2.592 -4.656 1.00 97.69 80 PRO A N 1
ATOM 651 C CA . PRO A 1 80 ? -0.260 -2.477 -4.196 1.00 97.69 80 PRO A CA 1
ATOM 652 C C . PRO A 1 80 ? -0.142 -1.668 -2.903 1.00 97.69 80 PRO A C 1
ATOM 654 O O . PRO A 1 80 ? 0.567 -2.085 -1.995 1.00 97.69 80 PRO A O 1
ATOM 657 N N . VAL A 1 81 ? -0.891 -0.566 -2.777 1.00 97.31 81 VAL A N 1
ATOM 658 C CA . VAL A 1 81 ? -0.883 0.271 -1.566 1.00 97.31 81 VAL A CA 1
ATOM 659 C C . VAL A 1 81 ? -1.475 -0.497 -0.388 1.00 97.31 81 VAL A C 1
ATOM 661 O O . VAL A 1 81 ? -0.908 -0.502 0.700 1.00 97.31 81 VAL A O 1
ATOM 664 N N . HIS A 1 82 ? -2.578 -1.218 -0.608 1.00 96.50 82 HIS A N 1
ATOM 665 C CA . HIS A 1 82 ? -3.177 -2.066 0.424 1.00 96.50 82 HIS A CA 1
ATOM 666 C C . HIS A 1 82 ? -2.202 -3.124 0.951 1.00 96.50 82 HIS A C 1
ATOM 668 O O . HIS A 1 82 ? -2.114 -3.327 2.160 1.00 96.50 82 HIS A O 1
ATOM 674 N N . ASP A 1 83 ? -1.460 -3.786 0.067 1.00 96.19 83 ASP A N 1
ATOM 675 C CA . ASP A 1 83 ? -0.471 -4.776 0.482 1.00 96.19 83 ASP A CA 1
ATOM 676 C C . ASP A 1 83 ? 0.740 -4.129 1.166 1.00 96.19 83 ASP A C 1
ATOM 678 O O . ASP A 1 83 ? 1.218 -4.668 2.160 1.00 96.19 83 ASP A O 1
ATOM 682 N N . MET A 1 84 ? 1.194 -2.951 0.723 1.00 96.19 84 MET A N 1
ATOM 683 C CA . MET A 1 84 ? 2.230 -2.190 1.436 1.00 96.19 84 MET A CA 1
ATOM 684 C C . MET A 1 84 ? 1.791 -1.871 2.865 1.00 96.19 84 MET A C 1
ATOM 686 O O . MET A 1 84 ? 2.538 -2.140 3.800 1.00 96.19 84 MET A O 1
ATOM 690 N N . LEU A 1 85 ? 0.564 -1.384 3.060 1.00 95.88 85 LEU A N 1
ATOM 691 C CA . LEU A 1 85 ? 0.020 -1.112 4.392 1.00 95.88 85 LEU A CA 1
ATOM 692 C C . LEU A 1 85 ? -0.043 -2.382 5.253 1.00 95.88 85 LEU A C 1
ATOM 694 O O . LEU A 1 85 ? 0.389 -2.364 6.403 1.00 95.88 85 LEU A O 1
ATOM 698 N N . LYS A 1 86 ? -0.518 -3.502 4.696 1.00 93.69 86 LYS A N 1
ATOM 699 C CA . LYS A 1 86 ? -0.574 -4.806 5.386 1.00 93.69 86 LYS A CA 1
ATOM 700 C C . LYS A 1 86 ? 0.794 -5.375 5.752 1.00 93.69 86 LYS A C 1
ATOM 702 O O . LYS A 1 86 ? 0.913 -6.078 6.744 1.00 93.69 86 LYS A O 1
ATOM 707 N N . LEU A 1 87 ? 1.831 -5.093 4.966 1.00 92.56 87 LEU A N 1
ATOM 708 C CA . LEU A 1 87 ? 3.194 -5.512 5.303 1.00 92.56 87 LEU A CA 1
ATOM 709 C C . LEU A 1 87 ? 3.736 -4.788 6.547 1.00 92.56 87 LEU A C 1
ATOM 711 O O . LEU A 1 87 ? 4.723 -5.231 7.126 1.00 92.56 87 LEU A O 1
ATOM 715 N N . HIS A 1 88 ? 3.133 -3.659 6.929 1.00 90.25 88 HIS A N 1
ATOM 716 C CA . HIS A 1 88 ? 3.641 -2.775 7.984 1.00 90.25 88 HIS A CA 1
ATOM 717 C C . HIS A 1 88 ? 2.751 -2.790 9.221 1.00 90.25 88 HIS A C 1
ATOM 719 O O . HIS A 1 88 ? 3.242 -2.708 10.345 1.00 90.25 88 HIS A O 1
ATOM 725 N N . LEU A 1 89 ? 1.445 -2.915 9.011 1.00 88.56 89 LEU A N 1
ATOM 726 C CA . LEU A 1 89 ? 0.443 -3.073 10.049 1.00 88.56 89 LEU A CA 1
ATOM 727 C C . LEU A 1 89 ? 0.152 -4.567 10.196 1.00 88.56 89 LEU A C 1
ATOM 729 O O . LEU A 1 89 ? -0.362 -5.176 9.261 1.00 88.56 89 LEU A O 1
ATOM 733 N N . LYS A 1 90 ? 0.499 -5.130 11.361 1.00 72.06 90 LYS A N 1
ATOM 734 C CA . LYS A 1 90 ? 0.254 -6.542 11.710 1.00 72.06 90 LYS A CA 1
ATOM 735 C C . LYS A 1 90 ? -1.205 -6.965 11.520 1.00 72.06 90 LYS A C 1
ATOM 737 O O . LYS A 1 90 ? -2.096 -6.085 11.528 1.00 72.06 90 LYS A O 1
#

Secondary structure (DSSP, 8-state):
-PPPSS-BT-TTTT-B-HHHHHT--HHHHHHHHHHHHHHHHHHS-TTS-GGGS-HHHHHHHHHHHHHH-GGGGGSGGGHHHHHHHHHH--

pLDDT: mean 94.26, std 4.09, range [72.06, 97.69]

Solvent-accessible surface area (backbone atoms only — not comparable to full-atom values): 5319 Å² total; per-residue (Å²): 81,73,78,72,84,58,47,65,79,33,65,90,77,66,26,32,52,58,66,71,72,66,67,57,56,69,67,59,49,52,53,52,51,52,50,50,50,54,51,41,70,76,70,49,66,85,91,42,34,51,91,70,50,61,66,66,56,57,48,50,50,47,55,51,50,36,72,77,39,63,76,40,73,56,30,50,89,42,42,70,54,55,45,55,49,47,74,72,26,98

Foldseek 3Di:
DEDDFAADPDPPPRHDDLCVVLVDDPVLLVVLLVLLVVLCVVQWDLVAAL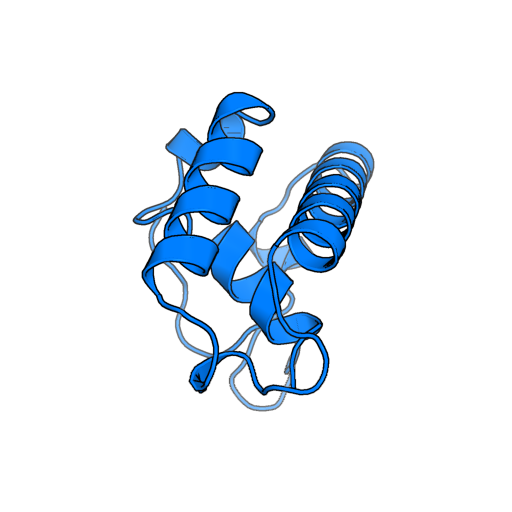VPTDPVSLLVSLVVSCVVPVSLVVYPPSVSSSRSSNVRGD

Nearest PDB structures (foldseek):
  3c28-assembly1_A-2  TM=3.875E-01  e=5.502E+00  unclassified